Protein AF-A0ABD2CXM1-F1 (afdb_monomer_lite)

Structure (mmCIF, N/CA/C/O backbone):
data_AF-A0ABD2CXM1-F1
#
_entry.id   AF-A0ABD2CXM1-F1
#
loop_
_atom_site.group_PDB
_atom_site.id
_atom_site.type_symbol
_atom_site.label_atom_id
_atom_site.label_alt_id
_atom_site.label_comp_id
_atom_site.label_asym_id
_atom_site.label_entity_id
_atom_site.label_seq_id
_atom_site.pdbx_PDB_ins_code
_atom_site.Cartn_x
_atom_site.Cartn_y
_atom_site.Cartn_z
_atom_site.occupancy
_atom_site.B_iso_or_equiv
_atom_site.auth_seq_id
_atom_site.auth_comp_id
_atom_site.auth_asym_id
_atom_site.auth_atom_id
_atom_site.pdbx_PDB_model_num
ATOM 1 N N . MET A 1 1 ? -29.811 30.788 -10.305 1.00 54.19 1 MET A N 1
ATOM 2 C CA . MET A 1 1 ? -29.305 30.006 -11.459 1.00 54.19 1 MET A CA 1
ATOM 3 C C . MET A 1 1 ? -27.771 29.991 -11.589 1.00 54.19 1 MET A C 1
ATOM 5 O O . MET A 1 1 ? -27.269 29.200 -12.370 1.00 54.19 1 MET A O 1
ATOM 9 N N . SER A 1 2 ? -27.001 30.772 -10.813 1.00 53.28 2 SER A N 1
ATOM 10 C CA . SER A 1 2 ? -25.539 30.914 -10.991 1.00 53.28 2 SER A CA 1
ATOM 11 C C . SER A 1 2 ? -24.651 29.960 -10.171 1.00 53.28 2 SER A C 1
ATOM 13 O O . SER A 1 2 ? -23.522 29.699 -10.570 1.00 53.28 2 SER A O 1
ATOM 15 N N . GLN A 1 3 ? -25.125 29.385 -9.058 1.00 53.31 3 GLN A N 1
ATOM 16 C CA . GLN A 1 3 ? -24.263 28.547 -8.199 1.00 53.31 3 GLN A CA 1
ATOM 17 C C . GLN A 1 3 ? -24.004 27.133 -8.757 1.00 53.31 3 GLN A C 1
ATOM 19 O O . GLN A 1 3 ? -22.971 26.534 -8.462 1.00 53.31 3 GLN A O 1
ATOM 24 N N . ALA A 1 4 ? -24.899 26.606 -9.600 1.00 55.19 4 ALA A N 1
ATOM 25 C CA . ALA A 1 4 ? -24.725 25.293 -10.229 1.00 55.19 4 ALA A CA 1
ATOM 26 C C . ALA A 1 4 ? -23.666 25.302 -11.352 1.00 55.19 4 ALA A C 1
ATOM 28 O O . ALA A 1 4 ? -23.009 24.288 -11.578 1.00 55.19 4 ALA A O 1
ATOM 29 N N . LEU A 1 5 ? -23.462 26.447 -12.019 1.00 54.88 5 LEU A N 1
ATOM 30 C CA . LEU A 1 5 ? -22.473 26.597 -13.092 1.00 54.88 5 LEU A CA 1
ATOM 31 C C . LEU A 1 5 ? -21.040 26.602 -12.534 1.00 54.88 5 LEU A C 1
ATOM 33 O O . LEU A 1 5 ? -20.170 25.926 -13.075 1.00 54.88 5 LEU A O 1
ATOM 37 N N . ASN A 1 6 ? -20.824 27.274 -11.397 1.00 52.59 6 ASN A N 1
ATOM 38 C CA . ASN A 1 6 ? -19.509 27.345 -10.751 1.00 52.59 6 ASN A CA 1
ATOM 39 C C . ASN A 1 6 ? -19.046 25.987 -10.206 1.00 52.59 6 ASN A C 1
ATOM 41 O O . ASN A 1 6 ? -17.879 25.643 -10.349 1.00 52.59 6 ASN A O 1
ATOM 45 N N . ARG A 1 7 ? -19.956 25.156 -9.676 1.00 57.12 7 ARG A N 1
ATOM 46 C CA . ARG A 1 7 ? -19.598 23.790 -9.247 1.00 57.12 7 ARG A CA 1
ATOM 47 C C . ARG A 1 7 ? -19.252 22.866 -10.417 1.00 57.12 7 ARG A C 1
ATOM 49 O O . ARG A 1 7 ? -18.420 21.979 -10.256 1.00 57.12 7 ARG A O 1
ATOM 56 N N . LYS A 1 8 ? -19.862 23.076 -11.590 1.00 56.44 8 LYS A N 1
ATOM 57 C CA . LYS A 1 8 ? -19.542 22.323 -12.814 1.00 56.44 8 LYS A CA 1
ATOM 58 C C . LYS A 1 8 ? -18.216 22.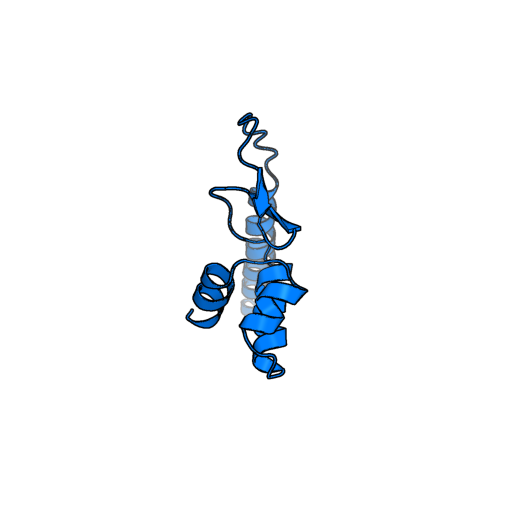788 -13.437 1.00 56.44 8 LYS A C 1
ATOM 60 O O . LYS A 1 8 ? -17.476 21.967 -13.962 1.00 56.44 8 LYS A O 1
ATOM 65 N N . LEU A 1 9 ? -17.879 24.073 -13.303 1.00 51.44 9 LEU A N 1
ATOM 66 C CA . LEU A 1 9 ? -16.564 24.630 -13.646 1.00 51.44 9 LEU A CA 1
ATOM 67 C C . LEU A 1 9 ? -15.446 24.100 -12.731 1.00 51.44 9 LEU A C 1
ATOM 69 O O . LEU A 1 9 ? -14.386 23.742 -13.230 1.00 51.44 9 LEU A O 1
ATOM 73 N N . GLU A 1 10 ? -15.685 23.963 -11.423 1.00 56.00 10 GLU A N 1
ATOM 74 C CA . GLU A 1 10 ? -14.705 23.373 -10.495 1.00 56.00 10 GLU A CA 1
ATOM 75 C C . GLU A 1 10 ? -14.555 21.848 -10.633 1.00 56.00 10 GLU A C 1
ATOM 77 O O . GLU A 1 10 ? -13.491 21.310 -10.321 1.00 56.00 10 GLU A O 1
ATOM 82 N N . SER A 1 11 ? -15.589 21.127 -11.093 1.00 48.09 11 SER A N 1
ATOM 83 C CA . SER A 1 11 ? -15.443 19.697 -11.401 1.00 48.09 11 SER A CA 1
ATOM 84 C C . SER A 1 11 ? -14.637 19.487 -12.684 1.00 48.09 11 SER A C 1
ATOM 86 O O . SER A 1 11 ? -13.690 18.712 -12.666 1.00 48.09 11 SER A O 1
ATOM 88 N N . LEU A 1 12 ? -14.919 20.252 -13.747 1.00 51.09 12 LEU A N 1
ATOM 89 C CA . LEU A 1 12 ? -14.160 20.191 -15.004 1.00 51.09 12 LEU A CA 1
ATOM 90 C C . LEU A 1 12 ? -12.714 20.696 -14.848 1.00 51.09 12 LEU A C 1
ATOM 92 O O . LEU A 1 12 ? -11.805 20.167 -15.475 1.00 51.09 12 LEU A O 1
ATOM 96 N N . ALA A 1 13 ? -12.464 21.680 -13.978 1.00 49.22 13 ALA A N 1
ATOM 97 C CA . ALA A 1 13 ? -11.103 22.136 -13.682 1.00 49.22 13 ALA A CA 1
ATOM 98 C C . ALA A 1 13 ? -10.280 21.111 -12.879 1.00 49.22 13 ALA A C 1
ATOM 100 O O . ALA A 1 13 ? -9.051 21.115 -12.965 1.00 49.22 13 ALA A O 1
ATOM 101 N N . ARG A 1 14 ? -10.931 20.214 -12.121 1.00 48.50 14 ARG A N 1
ATOM 102 C CA . ARG A 1 14 ? -10.253 19.066 -11.498 1.00 48.50 14 ARG A CA 1
ATOM 103 C C . ARG A 1 14 ? -9.913 17.979 -12.511 1.00 48.50 14 ARG A C 1
ATOM 105 O O . ARG A 1 14 ? -8.839 17.394 -12.392 1.00 48.50 14 ARG A O 1
ATOM 112 N N . ASP A 1 15 ? -10.750 17.785 -13.526 1.00 45.19 15 ASP A N 1
ATOM 113 C CA . ASP A 1 15 ? -10.442 16.879 -14.637 1.00 45.19 15 ASP A CA 1
ATOM 114 C C . ASP A 1 15 ? -9.226 17.392 -15.443 1.00 45.19 15 ASP A C 1
ATOM 116 O O . ASP A 1 15 ? -8.313 16.625 -15.739 1.00 45.19 15 ASP A O 1
ATOM 120 N N . SER A 1 16 ? -9.100 18.710 -15.662 1.00 40.16 16 SER A N 1
ATOM 121 C CA . SER A 1 16 ? -7.942 19.304 -16.361 1.00 40.16 16 SER A CA 1
ATOM 122 C C . SER A 1 16 ? -6.601 19.199 -15.614 1.00 40.16 16 SER A C 1
ATOM 124 O O . SER A 1 16 ? -5.545 19.253 -16.245 1.00 40.16 16 SER A O 1
ATOM 126 N N . PHE A 1 17 ? -6.594 19.044 -14.283 1.00 45.44 17 PHE A N 1
ATOM 127 C CA . PHE A 1 17 ? -5.347 18.810 -13.534 1.00 45.44 17 PHE A CA 1
ATOM 128 C C . PHE A 1 17 ? -4.867 17.352 -13.656 1.00 45.44 17 PHE A C 1
ATOM 130 O O . PHE A 1 17 ? -3.672 17.086 -13.528 1.00 45.44 17 PHE A O 1
ATOM 137 N N . TYR A 1 18 ? -5.775 16.420 -13.970 1.00 43.84 18 TYR A N 1
ATOM 138 C CA . TYR A 1 18 ? -5.435 15.034 -14.302 1.00 43.84 18 TYR A CA 1
ATOM 139 C C . TYR A 1 18 ? -4.822 14.905 -15.710 1.00 43.84 18 TYR A C 1
ATOM 141 O O . TYR A 1 18 ? -3.998 14.022 -15.943 1.00 43.84 18 TYR A O 1
ATOM 149 N N . GLU A 1 19 ? -5.117 15.838 -16.619 1.00 42.34 19 GLU A N 1
ATOM 150 C CA . GLU A 1 19 ? -4.553 15.851 -17.976 1.00 42.34 19 GLU A CA 1
ATOM 151 C C . GLU A 1 19 ? -3.046 16.206 -18.002 1.00 42.34 19 GLU A C 1
ATOM 153 O O . GLU A 1 19 ? -2.299 15.723 -18.851 1.00 42.34 19 GLU A O 1
ATOM 158 N N . SER A 1 20 ? -2.545 16.996 -17.039 1.00 40.66 20 SER A N 1
ATOM 159 C CA . SER A 1 20 ? -1.127 17.420 -17.002 1.00 40.66 20 SER A CA 1
ATOM 160 C C . SER A 1 20 ? -0.159 16.306 -16.561 1.00 40.66 20 SER A C 1
ATOM 162 O O . SER A 1 20 ? 1.036 16.345 -16.859 1.00 40.66 20 SER A O 1
ATOM 164 N N . ALA A 1 21 ? -0.662 15.250 -15.913 1.00 49.56 21 ALA A N 1
ATOM 165 C CA . ALA A 1 21 ? 0.143 14.066 -15.607 1.00 49.56 21 ALA A CA 1
ATOM 166 C C . ALA A 1 21 ? 0.359 13.148 -16.828 1.00 49.56 21 ALA A C 1
ATOM 168 O O . ALA A 1 21 ? 1.175 12.229 -16.748 1.00 49.56 21 ALA A O 1
ATOM 169 N N . ASN A 1 22 ? -0.316 13.413 -17.956 1.00 50.00 22 ASN A N 1
ATOM 170 C CA . ASN A 1 22 ? -0.139 12.698 -19.221 1.00 50.00 22 ASN A CA 1
ATOM 171 C C . ASN A 1 22 ? 0.709 13.481 -20.241 1.00 50.00 22 ASN A C 1
ATOM 173 O O . ASN A 1 22 ? 0.558 13.328 -21.451 1.00 50.00 22 ASN A O 1
ATOM 177 N N . ALA A 1 23 ? 1.644 14.313 -19.776 1.00 46.75 23 ALA A N 1
ATOM 178 C CA . ALA A 1 23 ? 2.786 14.651 -20.613 1.00 46.75 23 ALA A CA 1
ATOM 179 C C . ALA A 1 23 ? 3.676 13.399 -20.709 1.00 46.75 23 ALA A C 1
ATOM 181 O O . ALA A 1 23 ? 4.157 12.936 -19.665 1.00 46.75 23 ALA A O 1
ATOM 182 N N . PRO A 1 24 ? 3.980 12.865 -21.910 1.00 46.25 24 PRO A N 1
ATOM 183 C CA . PRO A 1 24 ? 5.057 11.906 -22.072 1.00 46.25 24 PRO A CA 1
ATOM 184 C C . PRO A 1 24 ? 6.365 12.682 -21.907 1.00 46.25 24 PRO A C 1
ATOM 186 O O . PRO A 1 24 ? 7.109 12.927 -22.852 1.00 46.25 24 PRO A O 1
ATOM 189 N N . SER A 1 25 ? 6.665 13.083 -20.673 1.00 49.12 25 SER A N 1
ATOM 190 C CA . SER A 1 25 ? 8.039 13.296 -20.264 1.00 49.12 25 SER A CA 1
ATOM 191 C C . SER A 1 25 ? 8.661 11.908 -20.252 1.00 49.12 25 SER A C 1
ATOM 193 O O . SER A 1 25 ? 8.734 11.224 -19.233 1.00 49.12 25 SER A O 1
ATOM 195 N N . ILE A 1 26 ? 9.072 11.471 -21.444 1.00 50.72 26 ILE A N 1
ATOM 196 C CA . ILE A 1 26 ? 10.106 10.467 -21.640 1.00 50.72 26 ILE A CA 1
ATOM 197 C C . ILE A 1 26 ? 11.354 11.075 -20.991 1.00 50.72 26 ILE A C 1
ATOM 199 O O . ILE A 1 26 ? 12.236 11.625 -21.641 1.00 50.72 26 ILE A O 1
ATOM 203 N N . SER A 1 27 ? 11.392 11.071 -19.660 1.00 48.47 27 SER A N 1
ATOM 204 C CA . SER A 1 27 ? 12.610 11.270 -18.911 1.00 48.47 27 SER A CA 1
ATOM 205 C C . SER A 1 27 ? 13.405 10.002 -19.161 1.00 48.47 27 SER A C 1
ATOM 207 O O . SER A 1 27 ? 13.159 8.969 -18.532 1.00 48.47 27 SER A O 1
ATOM 209 N N . ILE A 1 28 ? 14.291 10.086 -20.152 1.00 45.88 28 ILE A N 1
ATOM 210 C CA . ILE A 1 28 ? 15.371 9.146 -20.431 1.00 45.88 28 ILE A CA 1
ATOM 211 C C . ILE A 1 28 ? 16.267 9.132 -19.193 1.00 45.88 28 ILE A C 1
ATOM 213 O O . ILE A 1 28 ? 17.318 9.757 -19.144 1.00 45.88 28 ILE A O 1
ATOM 217 N N . PHE A 1 29 ? 15.830 8.438 -18.153 1.00 48.31 29 PHE A N 1
ATOM 218 C CA . PHE A 1 29 ? 16.736 7.932 -17.153 1.00 48.31 29 PHE A CA 1
ATOM 219 C C . PHE A 1 29 ? 16.635 6.407 -17.167 1.00 48.31 29 PHE A C 1
ATOM 221 O O . PHE A 1 29 ? 15.819 5.833 -16.434 1.00 48.31 29 PHE A O 1
ATOM 228 N N . PRO A 1 30 ? 17.420 5.736 -18.027 1.00 45.69 30 PRO A N 1
ATOM 229 C CA . PRO A 1 30 ? 17.474 4.284 -18.055 1.00 45.69 30 PRO A CA 1
ATOM 230 C C . PRO A 1 30 ? 17.948 3.807 -16.674 1.00 45.69 30 PRO A C 1
ATOM 232 O O . PRO A 1 30 ? 19.102 4.006 -16.314 1.00 45.69 30 PRO A O 1
ATOM 235 N N . GLY A 1 31 ? 17.037 3.261 -15.859 1.00 53.69 31 GLY A N 1
ATOM 236 C CA . GLY A 1 31 ? 17.382 2.634 -14.573 1.00 53.69 31 GLY A CA 1
ATOM 237 C C . GLY A 1 31 ? 16.641 3.100 -13.314 1.00 53.69 31 GLY A C 1
ATOM 238 O O . GLY A 1 31 ? 17.005 2.668 -12.227 1.00 53.69 31 GLY A O 1
ATOM 239 N N . HIS A 1 32 ? 15.610 3.950 -13.393 1.00 71.75 32 HIS A N 1
ATOM 240 C CA . HIS A 1 32 ? 14.938 4.426 -12.164 1.00 71.75 32 HIS A CA 1
ATOM 241 C C . HIS A 1 32 ? 13.806 3.516 -11.675 1.00 71.75 32 HIS A C 1
ATOM 243 O O . HIS A 1 32 ? 13.307 3.716 -10.573 1.00 71.75 32 HIS A O 1
ATOM 249 N N . GLY A 1 33 ? 13.400 2.518 -12.461 1.00 75.31 33 GLY A N 1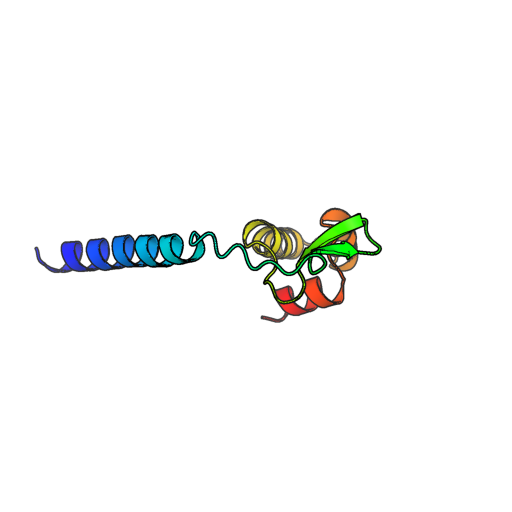
ATOM 250 C CA . GLY A 1 33 ? 12.442 1.491 -12.053 1.00 75.31 33 GLY A CA 1
ATOM 251 C C . GLY A 1 33 ? 13.135 0.226 -11.556 1.00 75.31 33 GLY A C 1
ATOM 252 O O . GLY A 1 33 ? 14.219 -0.111 -12.023 1.00 75.31 33 GLY A O 1
ATOM 253 N N . GLY A 1 34 ? 12.506 -0.487 -10.628 1.00 88.94 34 GLY A N 1
ATOM 254 C CA . GLY A 1 34 ? 13.040 -1.735 -10.097 1.00 88.94 34 GLY A CA 1
ATOM 255 C C . GLY A 1 34 ? 11.962 -2.645 -9.528 1.00 88.94 34 GLY A C 1
ATOM 256 O O . GLY A 1 34 ? 10.785 -2.287 -9.443 1.00 88.94 34 GLY A O 1
ATOM 257 N N . VAL A 1 35 ? 12.393 -3.835 -9.122 1.00 92.69 35 VAL A N 1
ATOM 258 C CA . VAL A 1 35 ? 11.578 -4.791 -8.375 1.00 92.69 35 VAL A CA 1
ATOM 259 C C . VAL A 1 35 ? 12.119 -4.845 -6.953 1.00 92.69 35 VAL A C 1
ATOM 261 O O . VAL A 1 35 ? 13.322 -4.978 -6.741 1.00 92.69 35 VAL A O 1
ATOM 264 N N . ASN A 1 36 ? 11.246 -4.669 -5.965 1.00 92.12 36 ASN A N 1
ATOM 265 C CA . ASN A 1 36 ? 11.636 -4.750 -4.561 1.00 92.12 36 ASN A CA 1
ATOM 266 C C . ASN A 1 36 ? 11.770 -6.216 -4.099 1.00 92.12 36 ASN A C 1
ATOM 268 O O . ASN A 1 36 ? 11.443 -7.151 -4.825 1.00 92.12 36 ASN A O 1
ATOM 272 N N . GLN A 1 37 ? 12.199 -6.428 -2.853 1.00 93.50 37 GLN A N 1
ATOM 273 C CA . GLN A 1 37 ? 12.388 -7.772 -2.276 1.00 93.50 37 GLN A CA 1
ATOM 274 C C . GLN A 1 37 ? 11.097 -8.605 -2.177 1.00 93.50 37 GLN A C 1
ATOM 276 O O . GLN A 1 37 ? 11.156 -9.818 -2.017 1.00 93.50 37 GLN A O 1
ATOM 281 N N . LEU A 1 38 ? 9.929 -7.966 -2.272 1.00 90.50 38 LEU A N 1
ATOM 282 C CA . LEU A 1 38 ? 8.617 -8.615 -2.258 1.00 90.50 38 LEU A CA 1
ATOM 283 C C . LEU A 1 38 ? 8.107 -8.911 -3.678 1.00 90.50 38 LEU A C 1
ATOM 285 O O . LEU A 1 38 ? 6.982 -9.379 -3.840 1.00 90.50 38 LEU A O 1
ATOM 289 N N . GLY A 1 39 ? 8.901 -8.619 -4.713 1.00 90.94 39 GLY A N 1
ATOM 290 C CA . GLY A 1 39 ? 8.517 -8.820 -6.108 1.00 90.94 39 GLY A CA 1
ATOM 291 C C . GLY A 1 39 ? 7.578 -7.742 -6.661 1.00 90.94 39 GLY A C 1
ATOM 292 O O . GLY A 1 39 ? 6.901 -7.985 -7.660 1.00 90.94 39 GLY A O 1
ATOM 293 N N . GLY A 1 40 ? 7.468 -6.586 -5.997 1.00 91.56 40 GLY A N 1
ATOM 294 C CA . GLY A 1 40 ? 6.640 -5.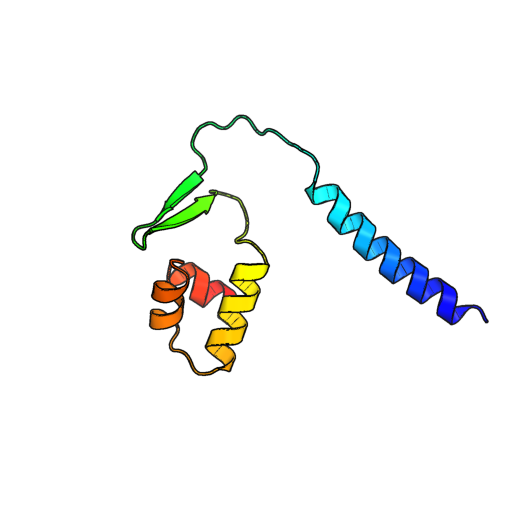463 -6.437 1.00 91.56 40 GLY A CA 1
ATOM 295 C C . GLY A 1 40 ? 7.428 -4.448 -7.254 1.00 91.56 40 GLY A C 1
ATOM 296 O O . GLY A 1 40 ? 8.570 -4.123 -6.922 1.00 91.56 40 GLY A O 1
ATOM 297 N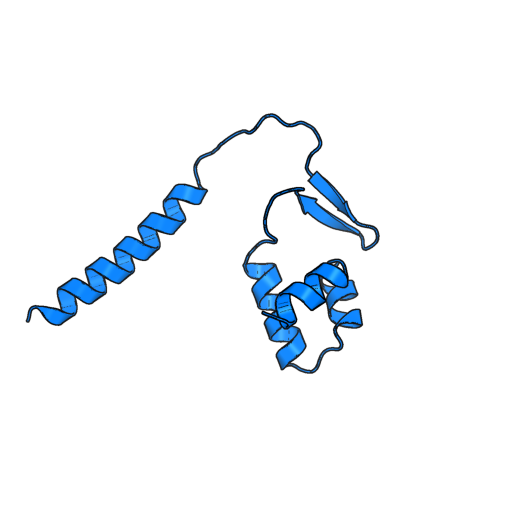 N . VAL A 1 41 ? 6.803 -3.937 -8.314 1.00 91.81 41 VAL A N 1
ATOM 298 C CA . VAL A 1 41 ? 7.405 -2.948 -9.214 1.00 91.81 41 VAL A CA 1
ATOM 299 C C . VAL A 1 41 ? 7.284 -1.554 -8.607 1.00 91.81 41 VAL A C 1
ATOM 301 O O . VAL A 1 41 ? 6.232 -1.177 -8.091 1.00 91.81 41 VAL A O 1
ATOM 304 N N . PHE A 1 42 ? 8.358 -0.777 -8.679 1.00 90.12 42 PHE A N 1
ATOM 305 C CA . PHE A 1 42 ? 8.378 0.613 -8.239 1.00 90.12 42 PHE A CA 1
ATOM 306 C C . PHE A 1 42 ? 9.217 1.474 -9.181 1.00 90.12 42 PHE A C 1
ATOM 308 O O . PHE A 1 42 ? 10.039 0.964 -9.942 1.00 90.12 42 PHE A O 1
ATOM 315 N N . VAL A 1 43 ? 9.027 2.790 -9.092 1.00 91.25 43 VAL A N 1
ATOM 316 C CA . VAL A 1 43 ? 9.858 3.786 -9.772 1.00 91.25 43 VAL A CA 1
ATOM 317 C C . VAL A 1 43 ? 10.399 4.757 -8.727 1.00 91.25 43 VAL A C 1
ATOM 319 O O . VAL A 1 43 ? 9.638 5.384 -7.991 1.00 91.25 43 VAL A O 1
ATOM 322 N N . ASN A 1 44 ? 11.722 4.864 -8.643 1.00 86.19 44 ASN A N 1
ATOM 323 C CA . ASN A 1 44 ? 12.419 5.796 -7.768 1.00 86.19 44 ASN A CA 1
ATOM 324 C C . ASN A 1 44 ? 11.978 7.235 -8.046 1.00 86.19 44 ASN A C 1
ATOM 326 O O . ASN A 1 44 ? 11.842 7.653 -9.195 1.00 86.19 44 ASN A O 1
ATOM 330 N N . GLY A 1 45 ? 11.755 7.998 -6.975 1.00 85.06 45 GLY A N 1
ATOM 331 C CA . GLY A 1 45 ? 11.358 9.407 -7.056 1.00 85.06 45 GLY A CA 1
ATOM 332 C C . GLY A 1 45 ? 9.921 9.652 -7.529 1.00 85.06 45 GLY A C 1
ATOM 333 O O . GLY A 1 45 ? 9.503 10.805 -7.595 1.00 85.06 45 GLY A O 1
ATOM 334 N N . ARG A 1 46 ? 9.143 8.603 -7.829 1.00 89.38 46 ARG A N 1
ATOM 335 C CA . ARG A 1 46 ? 7.731 8.722 -8.208 1.00 89.38 46 ARG A CA 1
ATOM 336 C C . ARG A 1 46 ? 6.824 8.219 -7.078 1.00 89.38 46 ARG A C 1
ATOM 338 O O . ARG A 1 46 ? 7.181 7.266 -6.380 1.00 89.38 46 ARG A O 1
ATOM 345 N N . PRO A 1 47 ? 5.659 8.851 -6.860 1.00 91.81 47 PRO A N 1
ATOM 346 C CA . PRO A 1 47 ? 4.681 8.351 -5.904 1.00 91.81 47 PRO A CA 1
ATOM 347 C C . PRO A 1 47 ? 4.125 6.994 -6.354 1.00 91.81 47 PRO A C 1
ATOM 349 O O . PRO A 1 47 ? 4.058 6.691 -7.545 1.00 91.81 47 PRO A O 1
ATOM 352 N N . LEU A 1 48 ? 3.711 6.178 -5.382 1.00 91.25 48 LEU A N 1
ATOM 353 C CA . LEU A 1 48 ? 3.003 4.928 -5.651 1.00 91.25 48 LEU A CA 1
ATOM 354 C C . LEU A 1 48 ? 1.675 5.238 -6.374 1.00 91.25 48 LEU A C 1
ATOM 356 O O . LEU A 1 48 ? 1.017 6.195 -5.963 1.00 91.25 48 LEU A O 1
ATOM 360 N N . PRO A 1 49 ? 1.255 4.450 -7.383 1.00 93.00 49 PRO A N 1
ATOM 361 C CA . PRO A 1 49 ? -0.004 4.686 -8.085 1.00 93.00 49 PRO A CA 1
ATOM 362 C C . PRO A 1 49 ? -1.193 4.785 -7.125 1.00 93.00 49 PRO A C 1
ATOM 364 O O . PRO A 1 49 ? -1.293 3.998 -6.178 1.00 93.00 49 PRO A O 1
ATOM 367 N N . ASP A 1 50 ? -2.112 5.718 -7.389 1.00 92.94 50 ASP A N 1
ATOM 368 C CA . ASP A 1 50 ? -3.239 6.005 -6.493 1.00 92.94 50 ASP A CA 1
ATOM 369 C C . ASP A 1 50 ? -4.102 4.778 -6.218 1.00 92.94 50 ASP A C 1
ATOM 371 O O . ASP A 1 50 ? -4.494 4.556 -5.078 1.00 92.94 50 ASP A O 1
ATOM 375 N N . VAL A 1 51 ? -4.300 3.912 -7.213 1.00 94.50 51 VAL A N 1
ATOM 376 C CA . VAL A 1 51 ? -5.016 2.640 -7.040 1.00 94.50 51 VAL A CA 1
ATOM 377 C C . VAL A 1 51 ? -4.399 1.761 -5.945 1.00 94.50 51 VAL A C 1
ATOM 379 O O . VAL A 1 51 ? -5.115 1.201 -5.119 1.00 94.50 51 VAL A O 1
ATOM 382 N N . VAL A 1 52 ? -3.066 1.678 -5.868 1.00 94.44 52 VAL A N 1
ATOM 383 C CA . VAL A 1 52 ? -2.384 0.877 -4.840 1.00 94.44 52 VAL A CA 1
ATOM 384 C C . VAL A 1 52 ? -2.458 1.582 -3.487 1.00 94.44 52 VAL A C 1
ATOM 386 O O . VAL A 1 52 ? -2.645 0.928 -2.464 1.00 94.44 52 VAL A O 1
ATOM 389 N N . ARG A 1 53 ? -2.357 2.917 -3.468 1.00 96.69 53 ARG A N 1
ATOM 390 C CA . ARG A 1 53 ? -2.517 3.717 -2.244 1.00 96.69 53 ARG A CA 1
ATOM 391 C C . ARG A 1 53 ? -3.912 3.536 -1.641 1.00 96.69 53 ARG A C 1
ATOM 393 O O . ARG A 1 53 ? -4.008 3.261 -0.450 1.00 96.69 53 ARG A O 1
ATOM 400 N N . GLN A 1 54 ? -4.961 3.628 -2.458 1.00 97.44 54 GLN A N 1
ATOM 401 C CA . GLN A 1 54 ? -6.343 3.378 -2.039 1.00 97.44 54 GLN A CA 1
ATOM 402 C C . GLN A 1 54 ? -6.504 1.948 -1.531 1.00 97.44 54 GLN A C 1
ATOM 404 O O . GLN A 1 54 ? -7.027 1.738 -0.440 1.00 97.44 54 GLN A O 1
ATOM 409 N N . ARG A 1 55 ? -5.935 0.965 -2.239 1.00 97.31 55 ARG A N 1
ATOM 410 C CA . ARG A 1 55 ? -6.002 -0.432 -1.810 1.00 97.31 55 ARG A CA 1
ATOM 411 C C . ARG A 1 55 ? -5.346 -0.686 -0.447 1.00 97.31 55 ARG A C 1
ATOM 413 O O . ARG A 1 55 ? -5.843 -1.507 0.318 1.00 97.31 55 ARG A O 1
ATOM 420 N N . ILE A 1 56 ? -4.255 0.014 -0.122 1.00 97.62 56 ILE A N 1
ATOM 421 C CA . ILE A 1 56 ? -3.625 -0.044 1.210 1.00 97.62 56 ILE A CA 1
ATOM 422 C C . ILE A 1 56 ? -4.606 0.425 2.293 1.00 97.62 56 ILE A C 1
ATOM 424 O O . ILE A 1 56 ? -4.747 -0.251 3.312 1.00 97.62 56 ILE A O 1
ATOM 428 N N . VAL A 1 57 ? -5.290 1.549 2.067 1.00 97.62 57 VAL A N 1
ATOM 429 C CA . VAL A 1 57 ? -6.268 2.114 3.013 1.00 97.62 57 VAL A CA 1
ATOM 430 C C . VAL A 1 57 ? -7.482 1.194 3.161 1.00 97.62 57 VAL A C 1
ATOM 432 O O . VAL A 1 57 ? -7.880 0.885 4.280 1.00 97.62 57 VAL A O 1
ATOM 435 N N . GLU A 1 58 ? -8.023 0.685 2.053 1.00 98.00 58 GLU A N 1
ATOM 436 C CA . GLU A 1 58 ? -9.154 -0.254 2.051 1.00 98.00 58 GLU A CA 1
ATOM 437 C C . GLU A 1 58 ? -8.871 -1.515 2.877 1.00 98.00 58 GLU A C 1
ATOM 439 O O . GLU A 1 58 ? -9.692 -1.925 3.701 1.00 98.00 58 GLU A O 1
ATOM 444 N N . LEU A 1 59 ? -7.705 -2.139 2.674 1.00 97.44 59 LEU A N 1
ATOM 445 C CA . LEU A 1 59 ? -7.329 -3.351 3.401 1.00 97.44 59 LEU A CA 1
ATOM 446 C C . LEU A 1 59 ? -7.116 -3.065 4.892 1.00 97.44 59 LEU A C 1
ATOM 448 O O . LEU A 1 59 ? -7.542 -3.860 5.728 1.00 97.44 59 LEU A O 1
ATOM 452 N N . ALA A 1 60 ? -6.515 -1.924 5.237 1.00 97.00 60 ALA A N 1
ATOM 453 C CA . ALA A 1 60 ? -6.344 -1.527 6.631 1.00 97.00 60 ALA A CA 1
ATOM 454 C C . ALA A 1 60 ? -7.694 -1.277 7.325 1.00 97.00 60 ALA A C 1
ATOM 456 O O . ALA A 1 60 ? -7.910 -1.773 8.430 1.00 97.00 60 ALA A O 1
ATOM 457 N N . HIS A 1 61 ? -8.632 -0.591 6.663 1.00 97.44 61 HIS A N 1
ATOM 458 C CA . HIS A 1 61 ? -10.000 -0.412 7.165 1.00 97.44 61 HIS A CA 1
ATOM 459 C C . HIS A 1 61 ? -10.761 -1.737 7.293 1.00 97.44 61 H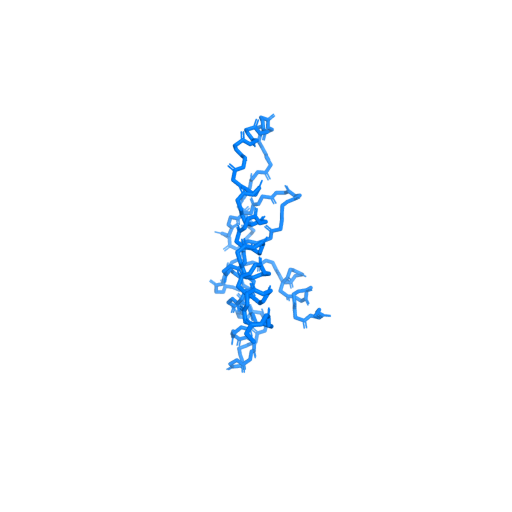IS A C 1
ATOM 461 O O . HIS A 1 61 ? -11.582 -1.890 8.191 1.00 97.44 61 HIS A O 1
ATOM 467 N N . SER A 1 62 ? -10.443 -2.719 6.448 1.00 97.50 62 SER A N 1
ATOM 468 C CA . SER A 1 62 ? -10.984 -4.082 6.535 1.00 97.50 62 SER A CA 1
ATOM 469 C C . SER A 1 62 ? -10.349 -4.921 7.659 1.00 97.50 62 SER A C 1
ATOM 471 O O . SER A 1 62 ? -10.639 -6.109 7.775 1.00 97.50 62 SER A O 1
ATOM 473 N N . GLY A 1 63 ? -9.463 -4.338 8.477 1.00 96.38 63 GLY A N 1
ATOM 474 C CA . GLY A 1 63 ? -8.806 -5.012 9.599 1.00 96.38 63 GLY A CA 1
ATOM 475 C C . GLY A 1 63 ? -7.605 -5.880 9.209 1.00 96.38 63 GLY A C 1
ATOM 476 O O . GLY A 1 63 ? -7.106 -6.646 10.035 1.00 96.38 63 GLY A O 1
ATOM 477 N N . VAL A 1 64 ? -7.112 -5.781 7.969 1.00 97.56 64 VAL A N 1
ATOM 478 C CA . VAL A 1 64 ? -5.933 -6.535 7.526 1.00 97.56 64 VAL A CA 1
ATOM 479 C C . VAL A 1 64 ? -4.680 -5.952 8.175 1.00 97.56 64 VAL A C 1
ATOM 481 O O . VAL A 1 64 ? -4.456 -4.740 8.185 1.00 97.56 64 VAL A O 1
ATOM 484 N N . ARG A 1 65 ? -3.815 -6.823 8.706 1.00 96.19 65 ARG A N 1
ATOM 485 C CA . ARG A 1 65 ? -2.579 -6.393 9.369 1.00 96.19 65 ARG A CA 1
ATOM 486 C C . ARG A 1 65 ? -1.643 -5.712 8.355 1.00 96.19 65 ARG A C 1
ATOM 488 O O . ARG A 1 65 ? -1.459 -6.245 7.260 1.00 96.19 65 ARG A O 1
ATOM 495 N N . PRO A 1 66 ? -0.942 -4.617 8.710 1.00 94.56 66 PRO A N 1
ATOM 496 C CA . PRO A 1 66 ? -0.036 -3.915 7.788 1.00 94.56 66 PRO A CA 1
ATOM 497 C C . PRO A 1 66 ? 1.051 -4.798 7.153 1.00 94.56 66 PRO A C 1
ATOM 499 O O . PRO A 1 66 ? 1.440 -4.592 6.003 1.00 94.56 66 PRO A O 1
ATOM 502 N N . CYS A 1 67 ? 1.525 -5.818 7.877 1.00 96.69 67 CYS A N 1
ATOM 503 C CA . CYS A 1 67 ? 2.484 -6.787 7.350 1.00 96.69 67 CYS A CA 1
ATOM 504 C C . CYS A 1 67 ? 1.882 -7.691 6.260 1.00 96.69 67 CYS A C 1
ATOM 506 O O . CYS A 1 67 ? 2.580 -8.029 5.304 1.00 96.69 67 CYS A O 1
ATOM 508 N N . ASP A 1 68 ? 0.599 -8.041 6.365 1.00 96.88 68 ASP A N 1
ATOM 509 C CA . ASP A 1 68 ? -0.125 -8.793 5.339 1.00 96.88 68 ASP A CA 1
ATOM 510 C C . ASP A 1 68 ? -0.410 -7.914 4.120 1.00 96.88 68 ASP A C 1
ATOM 512 O O . ASP A 1 68 ? -0.188 -8.356 2.996 1.00 96.88 68 ASP A O 1
ATOM 516 N N . ILE A 1 69 ? -0.777 -6.643 4.325 1.00 97.06 69 ILE A N 1
ATOM 517 C CA . ILE A 1 69 ? -0.942 -5.659 3.240 1.00 97.06 69 ILE A CA 1
ATOM 518 C C . ILE A 1 69 ? 0.356 -5.519 2.433 1.00 97.06 69 ILE A C 1
ATOM 520 O O . ILE A 1 69 ? 0.335 -5.585 1.203 1.00 97.06 69 ILE A O 1
ATOM 524 N N . SER A 1 70 ? 1.498 -5.380 3.120 1.00 97.19 70 SER A N 1
ATOM 525 C CA . SER A 1 70 ? 2.825 -5.303 2.490 1.00 97.19 70 SER A CA 1
ATOM 526 C C . SER A 1 70 ? 3.093 -6.504 1.580 1.00 97.19 70 SER A C 1
ATOM 528 O O . SER A 1 70 ? 3.517 -6.323 0.438 1.00 97.19 70 SER A O 1
ATOM 530 N N . ARG A 1 71 ? 2.788 -7.722 2.044 1.00 97.00 71 ARG A N 1
ATOM 531 C CA . ARG A 1 71 ? 2.979 -8.953 1.266 1.00 97.00 71 ARG A CA 1
ATOM 532 C C . ARG A 1 71 ? 2.014 -9.059 0.086 1.00 97.00 71 ARG A C 1
ATOM 534 O O . ARG A 1 71 ? 2.455 -9.350 -1.020 1.00 97.00 71 ARG A O 1
ATOM 541 N N . GLN A 1 72 ? 0.725 -8.799 0.304 1.00 97.00 72 GLN A N 1
ATOM 542 C CA . GLN A 1 72 ? -0.312 -8.922 -0.726 1.00 97.00 72 GLN A CA 1
ATOM 543 C C . GLN A 1 72 ? -0.092 -7.949 -1.884 1.00 97.00 72 GLN A C 1
ATOM 545 O O . GLN A 1 72 ? -0.165 -8.338 -3.046 1.00 97.00 72 GLN A O 1
ATOM 550 N N . LEU A 1 73 ? 0.212 -6.689 -1.566 1.00 96.25 73 LEU A N 1
ATOM 551 C CA . LEU A 1 73 ? 0.419 -5.645 -2.571 1.00 96.25 73 LEU A CA 1
ATOM 552 C C . LEU A 1 73 ? 1.872 -5.553 -3.041 1.00 96.25 73 LEU A C 1
ATOM 554 O O . LEU A 1 73 ? 2.178 -4.763 -3.930 1.00 96.25 73 LEU A O 1
ATOM 558 N N . ARG A 1 74 ? 2.767 -6.355 -2.450 1.00 97.12 74 ARG A N 1
ATOM 559 C CA . ARG A 1 74 ? 4.210 -6.355 -2.719 1.00 97.12 74 ARG A CA 1
ATOM 560 C C . ARG A 1 74 ? 4.831 -4.963 -2.566 1.00 97.12 74 ARG A C 1
ATOM 562 O O . ARG A 1 74 ? 5.690 -4.555 -3.340 1.00 97.12 74 ARG A O 1
ATOM 569 N N . VAL A 1 75 ? 4.398 -4.215 -1.556 1.00 94.69 75 VAL A N 1
ATOM 570 C CA . VAL A 1 75 ? 4.889 -2.866 -1.227 1.00 94.69 75 VAL A CA 1
ATOM 571 C C . VAL A 1 75 ? 5.678 -2.930 0.077 1.00 94.69 75 VAL A C 1
ATOM 573 O O . VAL A 1 75 ? 5.339 -3.700 0.971 1.00 94.69 75 VAL A O 1
ATOM 576 N N . SER A 1 76 ? 6.734 -2.127 0.224 1.00 95.56 76 SER A N 1
ATOM 577 C CA . SER A 1 76 ? 7.556 -2.140 1.440 1.00 95.56 76 SER A CA 1
ATOM 578 C C . SER A 1 76 ? 6.772 -1.693 2.679 1.00 95.56 76 SER A C 1
ATOM 580 O O . SER A 1 76 ? 5.938 -0.787 2.617 1.00 95.56 76 SER A O 1
ATOM 582 N N . HIS A 1 77 ? 7.087 -2.279 3.838 1.00 96.81 77 HIS A N 1
ATOM 583 C CA . HIS A 1 77 ? 6.431 -1.946 5.108 1.00 96.81 77 HIS A CA 1
ATOM 584 C C . HIS A 1 77 ? 6.510 -0.447 5.444 1.00 96.81 77 HIS A C 1
ATOM 586 O O . HIS A 1 77 ? 5.532 0.152 5.883 1.00 96.81 77 HIS A O 1
ATOM 592 N N . GLY A 1 78 ? 7.656 0.190 5.174 1.00 94.44 78 GLY A N 1
ATOM 593 C CA . GLY A 1 78 ? 7.826 1.629 5.384 1.00 94.44 78 GLY A CA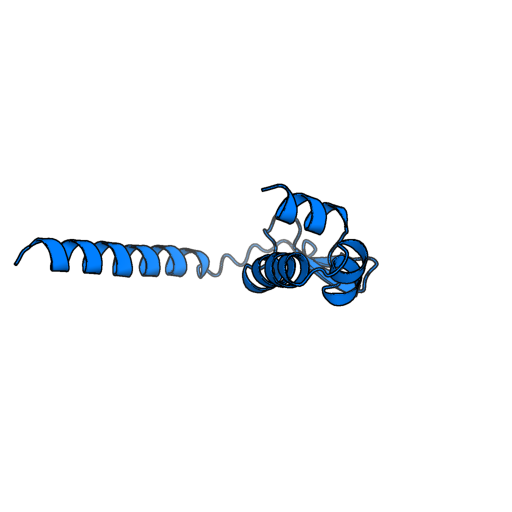 1
ATOM 594 C C . GLY A 1 78 ? 6.902 2.485 4.510 1.00 94.44 78 GLY A C 1
ATOM 595 O O . GLY A 1 78 ? 6.463 3.547 4.943 1.00 94.44 78 GLY A O 1
ATOM 596 N N . CYS A 1 79 ? 6.567 2.033 3.297 1.00 94.81 79 CYS A N 1
ATOM 597 C CA . CYS A 1 79 ? 5.600 2.722 2.445 1.00 94.81 79 CYS A CA 1
ATOM 598 C C . CYS A 1 79 ? 4.167 2.538 2.965 1.00 94.81 79 CYS A C 1
ATOM 600 O O . CYS A 1 79 ? 3.449 3.529 3.080 1.00 94.81 79 CYS A O 1
ATOM 602 N N . VAL A 1 80 ? 3.792 1.316 3.367 1.00 96.62 80 VAL A N 1
ATOM 603 C CA . VAL A 1 80 ? 2.486 1.032 3.991 1.00 96.62 80 VAL A CA 1
ATOM 604 C C . VAL A 1 80 ? 2.286 1.896 5.239 1.00 96.62 80 VAL A C 1
ATOM 606 O O . VAL A 1 80 ? 1.304 2.625 5.322 1.00 96.62 80 VAL A O 1
ATOM 609 N N . SER A 1 81 ? 3.252 1.906 6.162 1.00 96.31 81 SER A N 1
ATOM 610 C CA . SER A 1 81 ? 3.195 2.741 7.370 1.00 96.31 81 SER A CA 1
ATOM 611 C C . SER A 1 81 ? 3.051 4.227 7.035 1.00 96.31 81 SER A C 1
ATOM 613 O O . SER A 1 81 ? 2.202 4.900 7.604 1.00 96.31 81 SER A O 1
ATOM 615 N N . LYS A 1 82 ? 3.814 4.736 6.061 1.00 94.88 82 LYS A N 1
ATOM 616 C CA . LYS A 1 82 ? 3.757 6.146 5.646 1.00 94.88 82 LYS A CA 1
ATOM 617 C C . LYS A 1 82 ? 2.417 6.550 5.025 1.00 94.88 82 LYS A C 1
ATOM 619 O O . LYS A 1 82 ? 2.074 7.726 5.071 1.00 94.88 82 LYS A O 1
ATOM 624 N N . ILE A 1 83 ? 1.703 5.611 4.407 1.00 94.75 83 ILE A N 1
ATOM 625 C CA . ILE A 1 83 ? 0.366 5.847 3.850 1.00 94.75 83 ILE A CA 1
ATOM 626 C C . ILE A 1 83 ? -0.688 5.841 4.956 1.00 94.75 83 ILE A C 1
ATOM 628 O O . ILE A 1 83 ? -1.549 6.704 4.939 1.00 94.75 83 ILE A O 1
ATOM 632 N N . LEU A 1 84 ? -0.594 4.921 5.920 1.00 93.38 84 LEU A N 1
ATOM 633 C CA . LEU A 1 84 ? -1.567 4.805 7.013 1.00 93.38 84 LEU A CA 1
ATOM 634 C C . LEU A 1 84 ? -1.407 5.876 8.105 1.00 93.38 84 LEU A C 1
ATOM 636 O O . LEU A 1 84 ? -2.340 6.121 8.858 1.00 93.38 84 LEU A O 1
ATOM 640 N N . SER A 1 85 ? -0.229 6.492 8.222 1.00 92.56 85 SER A N 1
ATOM 641 C CA . SER A 1 85 ? 0.037 7.574 9.182 1.00 92.56 85 SER A CA 1
ATOM 642 C C . SER A 1 85 ? -0.268 8.982 8.647 1.00 92.56 85 SER A C 1
ATOM 644 O O . SER A 1 85 ? 0.072 9.954 9.318 1.00 92.56 85 SER A O 1
ATOM 646 N N . ARG A 1 86 ? -0.825 9.108 7.437 1.00 75.62 86 ARG A N 1
ATOM 647 C CA . ARG A 1 86 ? -1.218 10.381 6.812 1.00 75.62 86 ARG A CA 1
ATOM 648 C C . ARG A 1 86 ? -2.728 10.501 6.759 1.00 75.62 86 ARG A C 1
ATOM 650 O O . ARG A 1 86 ? -3.191 11.645 6.937 1.00 75.62 86 ARG A O 1
#

Foldseek 3Di:
DPPVVVVVVVVVVVVVVVVVVPDPPPVPPPPQWDADPLRAIDGHPDDDDVVLLVVLVVCVVVVHDLVVSCNVNVHDSVSSVVSVVD

InterPro domains:
  IPR001523 Paired domain [PF00292] (31-86)
  IPR001523 Paired domain [PR00027] (35-50)
  IPR001523 Paired domain [PR00027] (53-71)
  IPR001523 Paired domain [PR00027] (73-86)
  IPR001523 Paired domain [PS51057] (31-86)
  IPR001523 Paired domain [SM00351] (31-86)
  IPR009057 Homedomain-like superfamily [SSF46689] (31-86)
  IPR036388 Winged helix-like DNA-binding domain superfamily [G3DSA:1.10.10.10] (24-86)
  IPR043182 Paired DNA-binding site [PS00034] (65-81)
  IPR043565 PAX family [PTHR45636] (25-86)

Radius of gyration: 17.65 Å; chains: 1; bounding box: 47×40×32 Å

Sequence (86 aa):
MSQALNRKLESLARDSFYESANAPSISIFPGHGGVNQLGGVFVNGRPLPDVVRQRIVELAHSGVRPCDISRQLRVSHGCVSKILSR

pLDDT: mean 77.52, std 21.69, range [40.16, 98.0]

Organism: Vespula maculifrons (NCBI:txid7453)

Secondary structure (DSSP, 8-state):
--HHHHHHHHHHHHHHHHHGGG-------TT-EEE-TTS-EEETTSPPPHHHHHHHHHHHHTT--HHHHHHHHT--HHHHHHHHT-